Protein AF-A0A6G2VY81-F1 (afdb_monomer)

pLDDT: mean 85.99, std 10.89, range [55.75, 96.56]

Radius of gyration: 12.71 Å; Cα contacts (8 Å, |Δi|>4): 38; chains: 1; bounding box: 28×15×46 Å

Solvent-accessible surface area (backbone atoms only — not comparable to full-atom values): 4150 Å² total; per-residue (Å²): 134,93,54,93,45,68,90,40,63,67,54,46,54,38,49,57,34,39,68,70,74,43,56,69,57,52,56,53,63,45,59,76,28,70,89,36,66,68,61,31,52,52,53,50,55,49,51,52,61,58,41,59,91,54,66,55,65,62,51,47,60,74,68,48,83,73,87,128

Structure (mmCIF, N/CA/C/O backbone):
data_AF-A0A6G2VY81-F1
#
_entry.id   AF-A0A6G2VY81-F1
#
loop_
_atom_site.group_PDB
_atom_site.id
_atom_site.type_symbol
_atom_site.label_atom_id
_atom_site.label_alt_id
_atom_site.label_comp_id
_atom_site.label_asym_id
_atom_site.label_entity_id
_atom_site.label_seq_id
_atom_site.pdbx_PDB_ins_code
_atom_site.Cartn_x
_atom_site.Cartn_y
_atom_site.Cartn_z
_atom_site.occupancy
_atom_site.B_iso_or_equiv
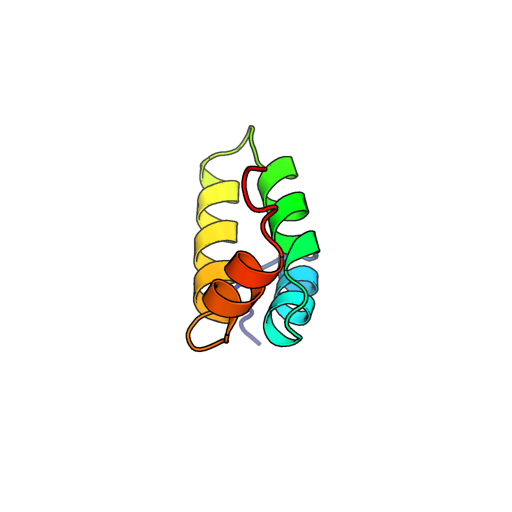_atom_site.auth_seq_id
_atom_site.auth_comp_id
_atom_site.auth_asym_id
_atom_site.auth_atom_id
_atom_site.pdbx_PDB_model_num
ATOM 1 N N . MET A 1 1 ? -8.177 -3.058 -19.032 1.00 62.03 1 MET A N 1
ATOM 2 C CA . MET A 1 1 ? -8.529 -2.799 -17.621 1.00 62.03 1 MET A CA 1
ATOM 3 C C . MET A 1 1 ? -7.321 -2.129 -16.991 1.00 62.03 1 MET A C 1
ATOM 5 O O . MET A 1 1 ? -6.242 -2.691 -17.093 1.00 62.03 1 MET A O 1
ATOM 9 N N . TRP A 1 2 ? -7.461 -0.904 -16.487 1.00 66.56 2 TRP A N 1
ATOM 10 C CA . TRP A 1 2 ? -6.369 -0.178 -15.828 1.00 66.56 2 TRP A CA 1
ATOM 11 C C . TRP A 1 2 ? -6.248 -0.680 -14.385 1.00 66.56 2 TRP A C 1
ATOM 13 O O . TRP A 1 2 ? -7.269 -0.808 -13.712 1.00 66.56 2 TRP A O 1
ATOM 23 N N . HIS A 1 3 ? -5.036 -1.005 -13.937 1.00 64.69 3 HIS A N 1
ATOM 24 C CA . HIS A 1 3 ? -4.761 -1.431 -12.566 1.00 64.69 3 HIS A CA 1
ATOM 25 C C . HIS A 1 3 ? -3.755 -0.446 -11.948 1.00 64.69 3 HIS A C 1
ATOM 27 O O . HIS A 1 3 ? -2.733 -0.181 -12.584 1.00 64.69 3 HIS A O 1
ATOM 33 N N . PRO A 1 4 ? -3.999 0.092 -10.739 1.00 69.75 4 PRO A N 1
ATOM 34 C CA . PRO A 1 4 ? -3.132 1.109 -10.135 1.00 69.75 4 PRO A CA 1
ATOM 35 C C . PRO A 1 4 ? -1.703 0.608 -9.870 1.00 69.75 4 PRO A C 1
ATOM 37 O O . PRO A 1 4 ? -0.779 1.412 -9.835 1.00 69.75 4 PRO A O 1
ATOM 40 N N . ALA A 1 5 ? -1.506 -0.712 -9.771 1.00 77.62 5 ALA A N 1
ATOM 41 C CA . ALA A 1 5 ? -0.180 -1.336 -9.685 1.00 77.62 5 ALA A CA 1
ATOM 42 C C . ALA A 1 5 ? 0.563 -1.501 -11.029 1.00 77.62 5 ALA A C 1
ATOM 44 O O . ALA A 1 5 ? 1.652 -2.064 -11.042 1.00 77.62 5 ALA A O 1
ATOM 45 N N . ALA A 1 6 ? -0.006 -1.072 -12.161 1.00 78.06 6 ALA A N 1
ATOM 46 C CA . ALA A 1 6 ? 0.560 -1.325 -13.492 1.00 78.06 6 ALA A CA 1
ATOM 47 C C . ALA A 1 6 ? 0.948 -2.816 -13.685 1.00 78.06 6 ALA A C 1
ATOM 49 O O . ALA A 1 6 ? 0.135 -3.691 -13.380 1.00 78.06 6 ALA A O 1
ATOM 50 N N . ASP A 1 7 ? 2.167 -3.104 -14.161 1.00 83.25 7 ASP A N 1
ATOM 51 C CA . ASP A 1 7 ? 2.720 -4.463 -14.323 1.00 83.25 7 ASP A CA 1
ATOM 52 C C . ASP A 1 7 ? 3.363 -5.035 -13.039 1.00 83.25 7 ASP A C 1
ATOM 54 O O . ASP A 1 7 ? 3.909 -6.144 -13.044 1.00 83.25 7 ASP A O 1
ATOM 58 N N . ASP A 1 8 ? 3.299 -4.311 -11.916 1.00 91.25 8 ASP A N 1
ATOM 59 C CA . ASP A 1 8 ? 3.842 -4.751 -10.631 1.00 91.25 8 ASP A CA 1
ATOM 60 C C . ASP A 1 8 ? 2.920 -5.794 -9.980 1.00 91.25 8 ASP A C 1
ATOM 62 O O . ASP A 1 8 ? 2.005 -5.494 -9.207 1.00 91.25 8 ASP A O 1
ATOM 66 N N . ARG A 1 9 ? 3.165 -7.064 -10.318 1.00 91.06 9 ARG A N 1
ATOM 67 C CA . ARG A 1 9 ? 2.389 -8.211 -9.817 1.00 91.06 9 ARG A CA 1
ATOM 68 C C . ARG A 1 9 ? 2.464 -8.365 -8.301 1.00 91.06 9 ARG A C 1
ATOM 70 O O . ARG A 1 9 ? 1.474 -8.770 -7.692 1.00 91.06 9 ARG A O 1
ATOM 77 N N . THR A 1 10 ? 3.606 -8.037 -7.698 1.00 94.00 10 THR A N 1
ATOM 78 C CA . THR A 1 10 ? 3.766 -8.068 -6.240 1.00 94.00 10 THR A CA 1
ATOM 79 C C . THR A 1 10 ? 2.848 -7.031 -5.608 1.00 94.00 10 THR A C 1
ATOM 81 O O . THR A 1 10 ? 2.033 -7.376 -4.756 1.00 94.00 10 THR A O 1
ATOM 84 N N . LEU A 1 11 ? 2.902 -5.783 -6.081 1.00 94.69 11 LEU A N 1
ATOM 85 C CA . LEU A 1 11 ? 2.033 -4.716 -5.589 1.00 94.69 11 LEU A CA 1
ATOM 86 C C . LEU A 1 11 ? 0.549 -5.054 -5.802 1.00 94.69 11 LEU A C 1
ATOM 88 O O . LEU A 1 11 ? -0.257 -4.818 -4.905 1.00 94.69 11 LEU A O 1
ATOM 92 N N . ALA A 1 12 ? 0.183 -5.658 -6.936 1.00 93.56 12 ALA A N 1
ATOM 93 C CA . ALA A 1 12 ? -1.192 -6.081 -7.192 1.00 93.56 12 ALA A CA 1
ATOM 94 C C . ALA A 1 12 ? -1.704 -7.108 -6.168 1.00 93.56 12 ALA A C 1
ATOM 96 O O . ALA A 1 12 ? -2.818 -6.954 -5.666 1.00 93.56 12 ALA A O 1
ATOM 97 N N . SER A 1 13 ? -0.891 -8.111 -5.817 1.00 94.12 13 SER A N 1
ATOM 98 C CA . SER A 1 13 ? -1.237 -9.082 -4.770 1.00 94.12 13 SER A CA 1
ATOM 99 C C . SER A 1 13 ? -1.400 -8.401 -3.412 1.00 94.12 13 SER A C 1
ATOM 101 O O . SER A 1 13 ? -2.409 -8.592 -2.739 1.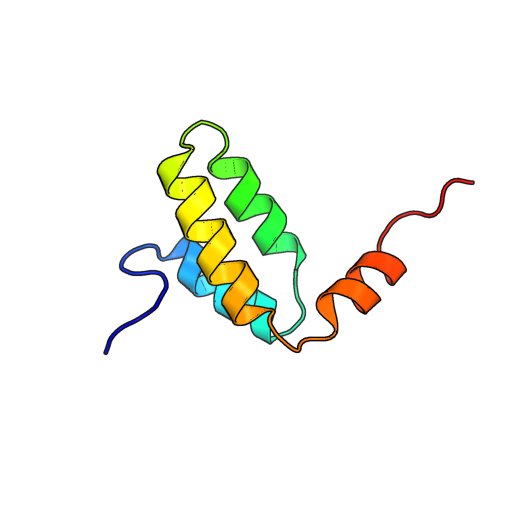00 94.12 13 SER A O 1
ATOM 103 N N . VAL A 1 14 ? -0.455 -7.537 -3.040 1.00 95.19 14 VAL A N 1
ATOM 104 C CA . VAL A 1 14 ? -0.486 -6.830 -1.753 1.00 95.19 14 VAL A CA 1
ATOM 105 C C . VAL A 1 14 ? -1.702 -5.904 -1.643 1.00 95.19 14 VAL A C 1
ATOM 107 O O . VAL A 1 14 ? -2.284 -5.788 -0.570 1.00 95.19 14 VAL A O 1
ATOM 110 N N . CYS A 1 15 ? -2.162 -5.291 -2.739 1.00 93.88 15 CYS A N 1
ATOM 111 C CA . CYS A 1 15 ? -3.401 -4.504 -2.731 1.00 93.88 15 CYS A CA 1
ATOM 112 C C . CYS A 1 15 ? -4.628 -5.352 -2.348 1.00 93.88 15 CYS A C 1
ATOM 114 O O . CYS A 1 15 ? -5.546 -4.852 -1.703 1.00 93.88 15 CYS A O 1
ATOM 116 N N . VAL A 1 16 ? -4.666 -6.636 -2.727 1.00 93.06 16 VAL A N 1
ATOM 117 C CA . VAL A 1 16 ? -5.736 -7.555 -2.302 1.00 93.06 16 VAL A CA 1
ATOM 118 C C . VAL A 1 16 ? -5.654 -7.820 -0.798 1.00 93.06 16 VAL A C 1
ATOM 120 O O . VAL A 1 16 ? -6.685 -7.825 -0.127 1.00 93.06 16 VAL A O 1
ATOM 123 N N . ASP A 1 17 ? -4.447 -7.991 -0.262 1.00 91.62 17 ASP A N 1
ATOM 124 C CA . ASP A 1 17 ? -4.228 -8.184 1.173 1.00 91.62 17 ASP A CA 1
ATOM 125 C C . ASP A 1 17 ? -4.622 -6.951 1.993 1.00 91.62 17 ASP A C 1
ATOM 127 O O . ASP A 1 17 ? -5.349 -7.085 2.976 1.00 91.62 17 ASP A O 1
ATOM 131 N N . VAL A 1 18 ? -4.241 -5.751 1.547 1.00 90.62 18 VAL A N 1
ATOM 132 C CA . VAL A 1 18 ? -4.593 -4.478 2.200 1.00 90.62 18 VAL A CA 1
ATOM 133 C C . VAL A 1 18 ? -6.105 -4.280 2.259 1.00 90.62 18 VAL A C 1
ATOM 135 O O . VAL A 1 18 ? -6.634 -4.005 3.333 1.00 90.62 18 VAL A O 1
ATOM 138 N N . ARG A 1 19 ? -6.831 -4.503 1.153 1.00 89.00 19 ARG A N 1
ATOM 139 C CA . ARG A 1 19 ? -8.307 -4.431 1.154 1.00 89.00 19 ARG A CA 1
ATOM 140 C C . ARG A 1 19 ? -8.954 -5.456 2.086 1.00 89.00 19 ARG A C 1
ATOM 142 O O . ARG A 1 19 ? -10.078 -5.256 2.530 1.00 89.00 19 ARG A O 1
ATOM 149 N N . ALA A 1 20 ? -8.259 -6.557 2.365 1.00 89.56 20 ALA A N 1
ATOM 150 C CA . ALA A 1 20 ? -8.692 -7.585 3.301 1.00 89.56 20 ALA A CA 1
ATOM 151 C C . ALA A 1 20 ? -8.194 -7.352 4.743 1.00 89.56 20 ALA A C 1
ATOM 153 O O . ALA A 1 20 ? -8.352 -8.243 5.578 1.00 89.56 20 ALA A O 1
ATOM 154 N N . 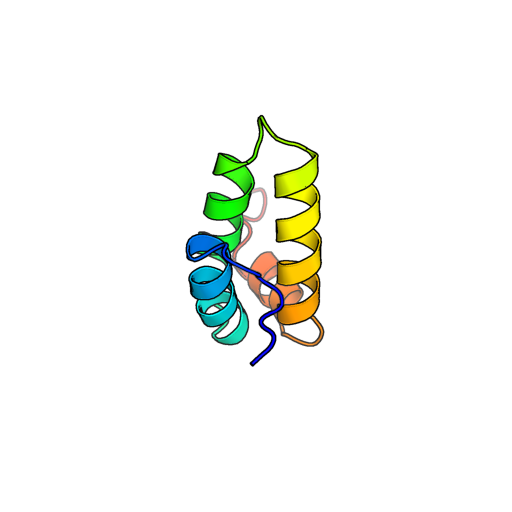GLY A 1 21 ? -7.577 -6.201 5.038 1.00 87.38 21 GLY A N 1
ATOM 155 C CA . GLY A 1 21 ? -7.068 -5.849 6.366 1.00 87.38 21 GLY A CA 1
ATOM 156 C C . GLY A 1 21 ? -5.761 -6.546 6.761 1.00 87.38 21 GLY A C 1
ATOM 157 O O . GLY A 1 21 ? -5.407 -6.556 7.935 1.00 87.38 21 GLY A O 1
ATOM 158 N N . ARG A 1 22 ? -5.045 -7.164 5.813 1.00 87.75 22 ARG A N 1
ATOM 159 C CA . ARG A 1 22 ? -3.762 -7.846 6.048 1.00 87.75 22 ARG A CA 1
ATOM 160 C C . ARG A 1 22 ? -2.599 -6.946 5.638 1.00 87.75 22 ARG A C 1
ATOM 162 O O . ARG A 1 22 ? -2.177 -6.940 4.484 1.00 87.75 22 ARG A O 1
ATOM 169 N N . TYR A 1 23 ? -2.041 -6.207 6.590 1.00 85.62 23 TYR A N 1
ATOM 170 C CA . TYR A 1 23 ? -1.071 -5.146 6.290 1.00 85.62 23 TYR A CA 1
ATOM 171 C C . TYR A 1 23 ? 0.402 -5.586 6.334 1.00 85.62 23 TYR A C 1
ATOM 173 O O . TYR A 1 23 ? 1.276 -4.889 5.816 1.00 85.62 23 TYR A O 1
ATOM 181 N N . ARG A 1 24 ? 0.696 -6.778 6.870 1.00 86.88 24 ARG A N 1
ATOM 182 C CA . ARG A 1 24 ? 2.063 -7.322 6.974 1.00 86.88 24 ARG A CA 1
ATOM 183 C C . ARG A 1 24 ? 2.816 -7.331 5.636 1.00 86.88 24 ARG A C 1
ATOM 185 O O . ARG A 1 24 ? 3.967 -6.900 5.579 1.00 86.88 24 ARG A O 1
ATOM 192 N N . TYR A 1 25 ? 2.161 -7.765 4.561 1.00 89.94 25 TYR A N 1
ATOM 193 C CA . TYR A 1 25 ? 2.778 -7.877 3.235 1.00 89.94 25 TYR A CA 1
ATOM 194 C C . TYR A 1 25 ? 3.082 -6.519 2.590 1.00 89.94 25 TYR A C 1
ATOM 196 O O . TYR A 1 25 ? 4.001 -6.413 1.779 1.00 89.94 25 TYR A O 1
ATOM 204 N N . ALA A 1 26 ? 2.372 -5.456 2.985 1.00 91.75 26 ALA A N 1
ATOM 205 C CA . ALA A 1 26 ? 2.691 -4.097 2.556 1.00 91.75 26 ALA A CA 1
ATOM 206 C C . ALA A 1 26 ? 4.049 -3.640 3.104 1.00 91.75 26 ALA A C 1
ATOM 208 O O . ALA A 1 26 ? 4.843 -3.051 2.372 1.00 91.75 26 ALA A O 1
ATOM 209 N N . SER A 1 27 ? 4.352 -3.972 4.364 1.00 90.19 27 SER A N 1
ATOM 210 C CA . SER A 1 27 ? 5.654 -3.681 4.976 1.00 90.19 27 SER A CA 1
ATOM 211 C C . SER A 1 27 ? 6.799 -4.387 4.239 1.00 90.19 27 SER A C 1
ATOM 213 O O . SER A 1 27 ? 7.797 -3.755 3.888 1.00 90.19 27 SER A O 1
ATOM 215 N N . GLU A 1 28 ? 6.628 -5.675 3.927 1.00 92.94 28 GLU A N 1
ATOM 216 C CA . GLU A 1 28 ? 7.622 -6.478 3.201 1.00 92.94 28 GLU A CA 1
ATOM 217 C C . GLU A 1 28 ? 7.855 -5.942 1.780 1.00 92.94 28 GLU A C 1
ATOM 219 O O . GLU A 1 28 ? 8.994 -5.657 1.405 1.00 92.94 28 GLU A O 1
ATOM 224 N N . ALA A 1 29 ? 6.782 -5.681 1.027 1.00 94.00 29 ALA A N 1
ATOM 225 C CA . ALA A 1 29 ? 6.874 -5.159 -0.336 1.00 94.00 29 ALA A CA 1
ATOM 226 C C . ALA A 1 29 ? 7.512 -3.762 -0.418 1.00 94.00 29 ALA A C 1
ATOM 228 O O . ALA A 1 29 ? 8.114 -3.420 -1.439 1.00 94.00 29 ALA A O 1
ATOM 229 N N . LEU A 1 30 ? 7.395 -2.944 0.634 1.00 94.75 30 LEU A N 1
ATOM 230 C CA . LEU A 1 30 ? 8.091 -1.659 0.732 1.00 94.75 30 LEU A CA 1
ATOM 231 C C . LEU A 1 30 ? 9.559 -1.831 1.140 1.00 94.75 30 LEU A C 1
ATOM 233 O O . LEU A 1 30 ? 10.416 -1.113 0.618 1.00 94.75 30 LEU A O 1
ATOM 237 N N . ALA A 1 31 ? 9.870 -2.780 2.027 1.00 94.62 31 ALA A N 1
ATOM 238 C CA . ALA A 1 31 ? 11.237 -3.067 2.458 1.00 94.62 31 ALA A CA 1
ATOM 239 C C . ALA A 1 31 ? 12.128 -3.534 1.294 1.00 94.62 31 ALA A C 1
ATOM 241 O O . ALA A 1 31 ? 13.265 -3.075 1.174 1.00 94.62 31 ALA A O 1
ATOM 242 N N . GLU A 1 32 ? 11.594 -4.361 0.392 1.00 94.19 32 GLU A N 1
ATOM 243 C CA . GLU A 1 32 ? 12.293 -4.822 -0.819 1.00 94.19 32 GLU A CA 1
ATOM 244 C C . GLU A 1 32 ? 12.698 -3.673 -1.754 1.00 94.19 32 GLU A C 1
ATOM 246 O O . GLU A 1 32 ? 13.700 -3.752 -2.461 1.00 94.19 32 GLU A O 1
ATOM 251 N N . THR A 1 33 ? 11.956 -2.565 -1.728 1.00 95.31 33 THR A N 1
ATOM 252 C CA . THR A 1 33 ? 12.188 -1.404 -2.605 1.00 95.31 33 THR A CA 1
ATOM 253 C C . THR A 1 33 ? 13.112 -0.350 -1.998 1.00 95.31 33 THR A C 1
ATOM 255 O O . THR A 1 33 ? 13.242 0.745 -2.534 1.00 95.31 33 THR A O 1
ATOM 258 N N . ARG A 1 34 ? 13.794 -0.642 -0.881 1.00 91.62 34 ARG A N 1
ATOM 259 C CA . ARG A 1 34 ? 14.607 0.349 -0.149 1.00 91.62 34 ARG A CA 1
ATOM 260 C C . ARG A 1 34 ? 15.714 0.997 -0.990 1.00 91.62 34 ARG A C 1
ATOM 262 O O . ARG A 1 34 ? 16.075 2.139 -0.716 1.00 91.62 34 ARG A O 1
ATOM 269 N N . ALA A 1 35 ? 16.241 0.283 -1.983 1.00 96.44 35 ALA A N 1
ATOM 270 C CA . ALA A 1 35 ? 17.280 0.780 -2.884 1.00 96.44 35 ALA A CA 1
ATOM 271 C C . ALA A 1 35 ? 16.737 1.589 -4.081 1.00 96.44 35 ALA A C 1
ATOM 273 O O . ALA A 1 35 ? 17.519 2.247 -4.762 1.00 96.44 35 ALA A O 1
ATOM 274 N N . ASP A 1 36 ? 15.424 1.570 -4.327 1.00 96.56 36 ASP A N 1
ATOM 275 C CA . ASP A 1 36 ? 14.778 2.267 -5.441 1.00 96.56 36 ASP A CA 1
ATOM 276 C C . ASP A 1 36 ? 13.698 3.217 -4.909 1.00 96.56 36 ASP A C 1
ATOM 278 O O . ASP A 1 36 ? 12.567 2.834 -4.601 1.00 96.56 36 ASP A O 1
ATOM 282 N N . PHE A 1 37 ? 14.061 4.495 -4.797 1.00 94.25 37 PHE A N 1
ATOM 283 C CA . PHE A 1 37 ? 13.167 5.518 -4.262 1.00 94.25 37 PHE A CA 1
ATOM 284 C C . PHE A 1 37 ? 11.914 5.729 -5.120 1.00 94.25 37 PHE A C 1
ATOM 286 O O . PHE A 1 37 ? 10.835 5.968 -4.571 1.00 94.25 37 PHE A O 1
ATOM 293 N N . ALA A 1 38 ? 12.038 5.652 -6.448 1.00 94.25 38 ALA A N 1
ATOM 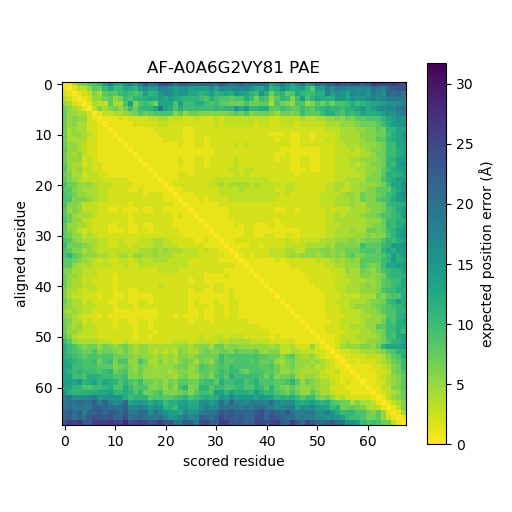294 C CA . ALA A 1 38 ? 10.918 5.885 -7.353 1.00 94.25 38 ALA A CA 1
ATOM 295 C C . ALA A 1 38 ? 9.896 4.751 -7.230 1.00 94.25 38 ALA A C 1
ATOM 297 O O . ALA A 1 38 ? 8.707 5.0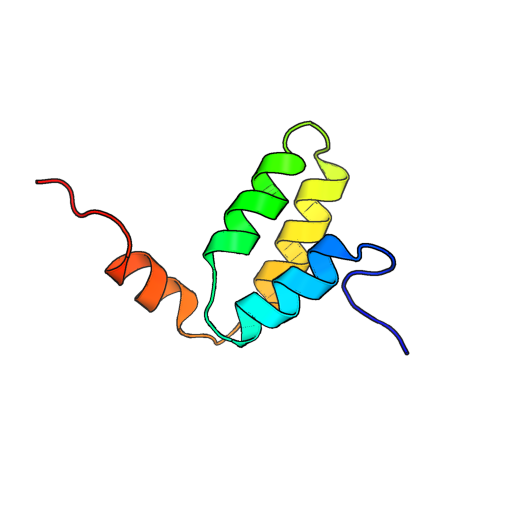09 -7.031 1.00 94.25 38 ALA A O 1
ATOM 298 N N . LEU A 1 39 ? 10.372 3.505 -7.245 1.00 94.06 39 LEU A N 1
ATOM 299 C CA . LEU A 1 39 ? 9.530 2.329 -7.060 1.00 94.06 39 LEU A CA 1
ATOM 300 C C . LEU A 1 39 ? 8.880 2.315 -5.672 1.00 94.06 39 LEU A C 1
ATOM 302 O O . LEU A 1 39 ? 7.674 2.092 -5.554 1.00 94.06 39 LEU A O 1
ATOM 306 N N . ARG A 1 40 ? 9.644 2.629 -4.619 1.00 95.69 40 ARG A N 1
ATOM 307 C CA . ARG A 1 40 ? 9.115 2.719 -3.252 1.00 95.69 40 ARG A CA 1
ATOM 308 C C . ARG A 1 40 ? 8.029 3.783 -3.125 1.00 95.69 40 ARG A C 1
ATOM 310 O O . ARG A 1 40 ? 7.001 3.534 -2.494 1.00 95.69 40 ARG A O 1
ATOM 317 N N . SER A 1 41 ? 8.237 4.952 -3.730 1.00 95.38 41 SER A N 1
ATOM 318 C CA . SER A 1 41 ? 7.259 6.047 -3.728 1.00 95.38 41 SER A CA 1
ATOM 319 C C . SER A 1 41 ? 5.981 5.642 -4.458 1.00 95.38 41 SER A C 1
ATOM 321 O O . SER A 1 41 ? 4.887 5.831 -3.930 1.00 95.38 41 SER A O 1
ATOM 323 N N . HIS A 1 42 ? 6.117 5.016 -5.630 1.00 94.25 42 HIS A N 1
ATOM 324 C CA . HIS A 1 42 ? 4.985 4.495 -6.389 1.00 94.25 42 HIS A CA 1
ATOM 325 C C . HIS A 1 42 ? 4.174 3.473 -5.576 1.00 94.25 42 HIS A C 1
ATOM 327 O O . HIS A 1 42 ? 2.971 3.666 -5.391 1.00 94.25 42 HIS A O 1
ATOM 333 N N . ARG A 1 43 ? 4.827 2.442 -5.016 1.00 96.00 43 ARG A N 1
ATOM 334 C CA . ARG A 1 43 ? 4.153 1.426 -4.188 1.00 96.00 43 ARG A CA 1
ATOM 335 C C . ARG A 1 43 ? 3.460 2.044 -2.975 1.00 96.00 43 ARG A C 1
ATOM 337 O O . ARG A 1 43 ? 2.322 1.692 -2.686 1.00 96.00 43 ARG A O 1
ATOM 344 N N . SER A 1 44 ? 4.109 2.995 -2.303 1.00 95.31 44 SER A N 1
ATOM 345 C CA . SER A 1 44 ? 3.538 3.677 -1.132 1.00 95.31 44 SER A CA 1
ATOM 346 C C . SER A 1 44 ? 2.243 4.419 -1.470 1.00 95.31 44 SER A C 1
ATOM 348 O O . SER A 1 44 ? 1.265 4.294 -0.740 1.00 95.31 44 SER A O 1
ATOM 350 N N . LEU A 1 45 ? 2.210 5.157 -2.586 1.00 94.88 45 LEU A N 1
ATOM 351 C CA . LEU A 1 45 ? 1.027 5.919 -3.004 1.00 94.88 45 LEU A CA 1
ATOM 352 C C . LEU A 1 45 ? -0.160 5.016 -3.356 1.00 94.88 45 LEU A C 1
ATOM 354 O O . LEU A 1 45 ? -1.297 5.321 -2.991 1.00 94.88 45 LEU A O 1
ATOM 358 N N . VAL A 1 46 ? 0.100 3.899 -4.038 1.00 95.06 46 VAL A N 1
ATOM 359 C CA . VAL A 1 46 ? -0.944 2.920 -4.365 1.00 95.06 46 VAL A CA 1
ATOM 360 C C . VAL A 1 46 ? -1.489 2.287 -3.087 1.00 95.06 46 VAL A C 1
ATOM 362 O O . VAL A 1 46 ? -2.693 2.328 -2.863 1.00 95.06 46 VAL A O 1
ATOM 365 N N . LEU A 1 47 ? -0.618 1.791 -2.204 1.00 93.88 47 LEU A N 1
ATOM 366 C CA . LEU A 1 47 ? -1.034 1.161 -0.945 1.00 93.88 47 LEU A CA 1
ATOM 367 C C . LEU A 1 47 ? -1.822 2.118 -0.042 1.00 93.88 47 LEU A C 1
ATOM 369 O O . LEU A 1 47 ? -2.836 1.719 0.521 1.00 93.88 47 LEU A O 1
ATOM 373 N N . ALA A 1 48 ? -1.402 3.383 0.054 1.00 91.81 48 ALA A N 1
ATOM 374 C CA . ALA A 1 48 ? -2.131 4.403 0.805 1.00 91.8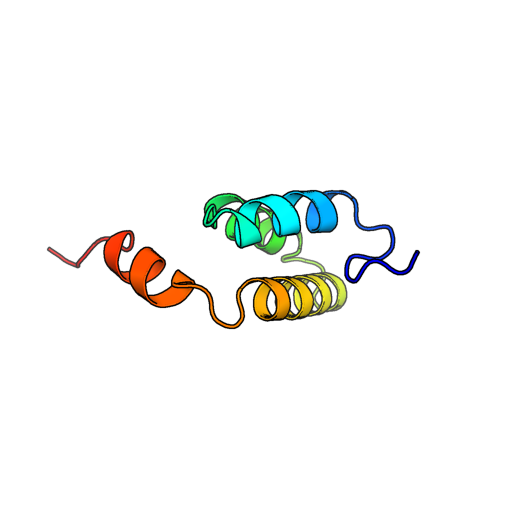1 48 ALA A CA 1
ATOM 375 C C . ALA A 1 48 ? -3.534 4.654 0.231 1.00 91.81 48 ALA A C 1
ATOM 377 O O . ALA A 1 48 ? -4.479 4.844 0.989 1.00 91.81 48 ALA A O 1
ATOM 378 N N . SER A 1 49 ? -3.679 4.620 -1.097 1.00 91.69 49 SER A N 1
ATOM 379 C CA . SER A 1 49 ? -4.985 4.763 -1.752 1.00 91.69 49 SER A CA 1
ATOM 380 C C . SER A 1 49 ? -5.897 3.566 -1.470 1.00 91.69 49 SER A C 1
ATOM 382 O O . SER A 1 49 ? -7.087 3.751 -1.248 1.00 91.69 49 SER A O 1
ATOM 384 N N . GLU A 1 50 ? -5.350 2.348 -1.436 1.00 91.56 50 GLU A N 1
ATOM 385 C CA . GLU A 1 50 ? -6.116 1.127 -1.136 1.00 91.56 50 GLU A CA 1
ATOM 386 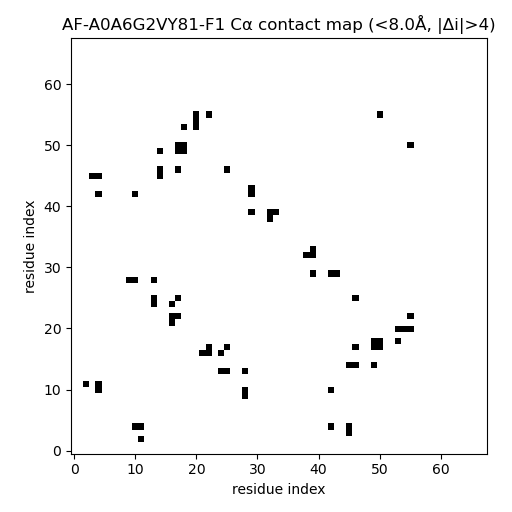C C . GLU A 1 50 ? -6.516 1.005 0.337 1.00 91.56 50 GLU A C 1
ATOM 388 O O . GLU A 1 50 ? -7.555 0.428 0.648 1.00 91.56 50 GLU A O 1
ATOM 393 N N . ALA A 1 51 ? -5.702 1.546 1.243 1.00 91.12 51 ALA A N 1
ATOM 394 C CA . ALA A 1 51 ? -6.011 1.617 2.667 1.00 91.12 51 ALA A CA 1
ATOM 395 C C . ALA A 1 51 ? -6.881 2.831 3.039 1.00 91.12 51 ALA A C 1
ATOM 397 O O . ALA A 1 51 ? -7.290 2.975 4.190 1.00 91.12 51 ALA A O 1
ATOM 398 N N . ALA A 1 52 ? -7.149 3.742 2.101 1.00 90.06 52 ALA A N 1
ATOM 399 C CA . ALA A 1 52 ? -7.916 4.943 2.394 1.00 90.06 52 ALA A CA 1
ATOM 400 C C . ALA A 1 52 ? -9.336 4.576 2.854 1.00 90.06 52 ALA A C 1
ATOM 402 O O . ALA A 1 52 ? -10.102 3.945 2.127 1.00 90.06 52 ALA A O 1
ATOM 403 N N . GLY A 1 53 ? -9.691 5.000 4.069 1.00 84.62 53 GLY A N 1
ATOM 404 C CA . GLY A 1 53 ? -10.988 4.701 4.677 1.00 84.62 53 GLY A CA 1
ATOM 405 C C . GLY A 1 53 ? -11.104 3.304 5.295 1.00 84.62 53 GLY A C 1
ATOM 406 O O . GLY A 1 53 ? -12.207 2.935 5.698 1.00 84.62 53 GLY A O 1
ATOM 407 N N . SER A 1 54 ? -10.012 2.534 5.382 1.00 85.56 54 SER A N 1
ATOM 408 C CA . SER A 1 54 ? -9.966 1.327 6.211 1.00 85.56 54 SER A CA 1
ATOM 409 C C . SER A 1 54 ? -9.633 1.661 7.667 1.00 85.56 54 SER A C 1
ATOM 411 O O . SER A 1 54 ? -9.173 2.758 7.980 1.00 85.56 54 SER A O 1
ATOM 413 N N . ASP A 1 55 ? -9.816 0.676 8.544 1.00 83.88 55 ASP A N 1
ATOM 414 C CA . ASP A 1 55 ? -9.387 0.709 9.947 1.00 83.88 55 ASP A CA 1
ATOM 415 C C . ASP A 1 55 ? -7.878 0.431 10.112 1.00 83.88 55 ASP A C 1
ATOM 417 O O . ASP A 1 55 ? -7.444 -0.117 11.124 1.00 83.88 55 ASP A O 1
ATOM 421 N N . LEU A 1 56 ? -7.065 0.725 9.083 1.00 80.81 56 LEU A N 1
ATOM 422 C CA . LEU A 1 56 ? -5.631 0.415 9.061 1.00 80.81 56 LEU A CA 1
ATOM 423 C C . LEU A 1 56 ? -4.907 1.025 10.256 1.00 80.81 56 LEU A C 1
ATOM 425 O O . LEU A 1 56 ? -4.084 0.351 10.863 1.00 80.81 56 LEU A O 1
ATOM 429 N N . VAL A 1 57 ? -5.168 2.297 10.559 1.00 77.62 57 VAL A N 1
ATOM 430 C CA . VAL A 1 57 ? -4.461 2.996 11.637 1.00 77.62 57 VAL A CA 1
ATOM 431 C C . VAL A 1 57 ? -4.861 2.404 12.980 1.00 77.62 57 VAL A C 1
ATOM 433 O O . VAL A 1 57 ? -3.992 2.126 13.795 1.00 77.62 57 VAL A O 1
ATOM 436 N N . GLU A 1 58 ? -6.149 2.147 13.185 1.00 81.38 58 GLU A N 1
ATOM 437 C CA . GLU A 1 58 ? -6.676 1.520 14.392 1.00 81.38 58 GLU A CA 1
ATOM 438 C C . GLU A 1 58 ? -6.090 0.116 14.593 1.00 81.38 58 GLU A C 1
ATOM 440 O O . GLU A 1 58 ? -5.547 -0.172 15.655 1.00 81.38 58 GLU A O 1
ATOM 445 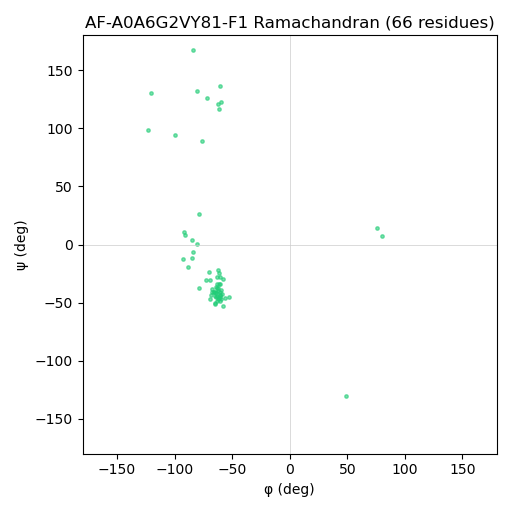N N . ARG A 1 59 ? -6.099 -0.733 13.556 1.00 78.00 59 ARG A N 1
ATOM 446 C CA . ARG A 1 59 ? -5.492 -2.071 13.614 1.00 78.00 59 ARG A CA 1
ATOM 447 C C . ARG A 1 59 ? -3.985 -2.037 13.810 1.00 78.00 59 ARG A C 1
ATOM 449 O O . ARG A 1 59 ? -3.457 -2.858 14.547 1.00 78.00 59 ARG A O 1
ATOM 456 N N . TRP A 1 60 ? -3.286 -1.124 13.141 1.00 72.56 60 TRP A N 1
ATOM 457 C CA . TRP A 1 60 ? -1.844 -0.996 13.308 1.00 72.56 60 TRP A CA 1
ATOM 458 C C . TRP A 1 60 ? -1.498 -0.585 14.740 1.00 72.56 60 TRP A C 1
ATOM 460 O O . TRP A 1 60 ? -0.595 -1.177 15.317 1.00 72.56 60 TRP A O 1
ATOM 470 N N . LEU A 1 61 ? -2.246 0.348 15.333 1.00 73.75 61 LEU A N 1
ATOM 471 C CA . LEU A 1 61 ? -2.074 0.741 16.732 1.00 73.75 61 LEU A CA 1
ATOM 472 C C . LEU A 1 61 ? -2.385 -0.402 17.712 1.00 73.75 61 LEU A C 1
ATOM 474 O O . LEU A 1 61 ? -1.692 -0.523 18.716 1.00 73.75 61 LEU A O 1
ATOM 478 N N . ASP A 1 62 ? -3.378 -1.248 17.418 1.00 79.31 62 ASP A N 1
ATOM 479 C CA . ASP A 1 62 ? -3.682 -2.445 18.220 1.00 79.31 62 ASP A CA 1
ATOM 480 C C . ASP A 1 62 ? -2.593 -3.535 18.099 1.00 79.31 62 ASP A C 1
ATOM 482 O O . ASP A 1 62 ? -2.378 -4.311 19.031 1.00 79.31 62 ASP A O 1
ATOM 486 N N . GLU A 1 63 ? -1.918 -3.620 16.947 1.00 68.94 63 GLU A N 1
ATOM 487 C CA . GLU A 1 63 ? -0.849 -4.590 16.662 1.00 68.94 63 GLU A CA 1
ATOM 488 C C . GLU A 1 63 ? 0.553 -4.096 17.068 1.00 68.94 63 GLU A C 1
ATOM 490 O O . GLU A 1 63 ? 1.479 -4.905 17.197 1.00 68.94 63 GLU A O 1
ATOM 495 N N . GLU A 1 64 ? 0.745 -2.785 17.237 1.00 68.50 64 GLU A N 1
ATOM 496 C CA . GLU A 1 64 ? 2.035 -2.197 17.583 1.00 68.50 64 GLU A CA 1
ATOM 497 C C . GLU A 1 64 ? 2.3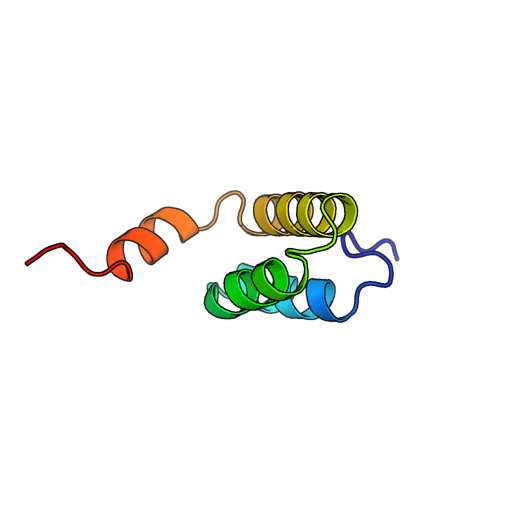84 -2.527 19.045 1.00 68.50 64 GLU A C 1
ATOM 499 O O . GLU A 1 64 ? 1.579 -2.285 19.948 1.00 68.50 64 GLU A O 1
ATOM 504 N N . PRO A 1 65 ? 3.568 -3.106 19.324 1.00 60.00 65 PRO A N 1
ATOM 505 C CA . PRO A 1 65 ? 3.941 -3.441 20.690 1.00 60.00 65 PRO A CA 1
ATOM 506 C C . PRO A 1 65 ? 4.003 -2.163 21.530 1.00 60.00 65 PRO A C 1
ATOM 508 O O . PRO A 1 65 ? 4.835 -1.286 21.284 1.00 60.00 65 PRO A O 1
ATOM 511 N N . THR A 1 66 ? 3.133 -2.059 22.536 1.00 61.47 66 THR A N 1
ATOM 512 C CA . THR A 1 66 ? 3.224 -0.986 23.527 1.00 61.47 66 THR A CA 1
ATOM 513 C C . THR A 1 66 ? 4.564 -1.089 24.252 1.00 61.47 66 THR A C 1
ATOM 515 O O . THR A 1 66 ? 4.955 -2.203 24.615 1.00 61.47 66 THR A O 1
ATOM 518 N N . PRO A 1 67 ? 5.272 0.032 24.484 1.00 62.09 67 PRO A N 1
ATOM 519 C CA . PRO A 1 67 ? 6.445 0.009 25.341 1.00 62.09 67 PRO A CA 1
ATOM 520 C C . PRO A 1 67 ? 6.019 -0.469 26.735 1.00 62.09 67 PRO A C 1
ATOM 522 O O . PRO A 1 67 ? 5.101 0.108 27.322 1.00 62.09 67 PRO A O 1
ATOM 525 N N . GLU A 1 68 ? 6.647 -1.549 27.207 1.00 55.75 68 GLU A N 1
ATOM 526 C CA . GLU A 1 68 ? 6.546 -2.023 28.597 1.00 55.75 68 GLU A CA 1
ATOM 527 C C . GLU A 1 68 ? 7.074 -0.979 29.592 1.00 55.75 68 GLU A C 1
ATOM 529 O O . GLU A 1 68 ? 8.085 -0.302 29.277 1.00 55.75 68 GLU A O 1
#

Secondary structure (DSSP, 8-state):
---TTTT-HHHHHHHHHHHTT--HHHHHHHHTTTT-HHHHHHHHHHHHHHTTTSSHHHHHHHHSPPP-

Sequence (68 aa):
MWHPAADDRTLASVCVDVRAGRYRYASEALAETRADFALRSHRSLVLASEAAGSDLVERWLDEEPTPE

Foldseek 3Di:
DDDLCHPVPLLVVCLVCLLVLNCPSLVVCLVVCPVPPVNNVSSVVNSCVSNVPPCNVVVCVVVDDDDD

Mean predicted aligned error: 5.64 Å